Protein AF-B4VIJ7-F1 (afdb_monomer_lite)

Secondary structure (DSSP, 8-state):
---------HHHHHHHHHHHHHHHHHHHHHHHSTTS----------GGGS---TT-EEEES--SS--EEEE--SSS---EEE--SSTT-SS--EEE--

Structure (mmCIF, N/CA/C/O backbone):
data_AF-B4VIJ7-F1
#
_entry.id   AF-B4VIJ7-F1
#
loop_
_atom_site.group_PDB
_atom_site.id
_atom_site.type_symbol
_atom_site.label_atom_id
_atom_site.label_alt_id
_atom_site.label_comp_id
_atom_site.label_asym_id
_atom_site.label_entity_id
_atom_site.label_seq_id
_atom_site.pdbx_PDB_ins_code
_atom_site.Cartn_x
_atom_site.Cartn_y
_atom_site.Cartn_z
_atom_site.occupancy
_atom_site.B_iso_or_equiv
_atom_site.auth_seq_id
_atom_site.auth_comp_id
_atom_site.auth_asym_id
_atom_site.auth_atom_id
_atom_site.pdbx_PDB_model_num
ATOM 1 N N . MET A 1 1 ? 76.325 -59.236 25.252 1.00 44.38 1 MET A N 1
ATOM 2 C CA . MET A 1 1 ? 75.926 -57.856 24.894 1.00 44.38 1 MET A CA 1
ATOM 3 C C . MET A 1 1 ? 76.109 -57.642 23.395 1.00 44.38 1 MET A C 1
ATOM 5 O O . MET A 1 1 ? 77.240 -57.706 22.945 1.00 44.38 1 MET A O 1
ATOM 9 N N . ALA A 1 2 ? 75.029 -57.389 22.646 1.00 41.09 2 ALA A N 1
ATOM 10 C CA . ALA A 1 2 ? 75.052 -56.684 21.354 1.00 41.09 2 ALA A CA 1
ATOM 11 C C . ALA A 1 2 ? 73.614 -56.236 21.009 1.00 41.09 2 ALA A C 1
ATOM 13 O O . ALA A 1 2 ? 72.750 -57.061 20.724 1.00 41.09 2 ALA A O 1
ATOM 14 N N . ARG A 1 3 ? 73.333 -54.929 21.098 1.00 47.28 3 ARG A N 1
ATOM 15 C CA . ARG A 1 3 ? 72.019 -54.316 20.823 1.00 47.28 3 ARG A CA 1
ATOM 16 C C . ARG A 1 3 ? 71.914 -54.020 19.323 1.00 47.28 3 ARG A C 1
ATOM 18 O O . ARG A 1 3 ? 72.669 -53.200 18.810 1.00 47.28 3 ARG A O 1
ATOM 25 N N . LYS A 1 4 ? 70.990 -54.672 18.610 1.00 49.75 4 LYS A N 1
ATOM 26 C CA . LYS A 1 4 ? 70.761 -54.422 17.176 1.00 49.75 4 LYS A CA 1
ATOM 27 C C . LYS A 1 4 ? 69.909 -53.155 17.013 1.00 49.75 4 LYS A C 1
ATOM 29 O O . LYS A 1 4 ? 68.729 -53.141 17.345 1.00 49.75 4 LYS A O 1
ATOM 34 N N . ASN A 1 5 ? 70.542 -52.079 16.556 1.00 55.56 5 ASN A N 1
ATOM 35 C CA . ASN A 1 5 ? 69.954 -50.755 16.358 1.00 55.56 5 ASN A CA 1
ATOM 36 C C . ASN A 1 5 ? 68.988 -50.783 15.150 1.00 55.56 5 ASN A C 1
ATOM 38 O O . ASN A 1 5 ? 69.438 -50.929 14.014 1.00 55.56 5 ASN A O 1
ATOM 42 N N . GLN A 1 6 ? 67.669 -50.677 15.363 1.00 63.41 6 GLN A N 1
ATOM 43 C CA . GLN A 1 6 ? 66.707 -50.545 14.259 1.00 63.41 6 GLN A CA 1
ATOM 44 C C . GLN A 1 6 ? 66.749 -49.114 13.705 1.00 63.41 6 GLN A C 1
ATOM 46 O O . GLN A 1 6 ? 66.226 -48.177 14.300 1.00 63.41 6 GLN A O 1
ATOM 51 N N . LEU A 1 7 ? 67.414 -48.941 12.563 1.00 63.28 7 LEU A N 1
ATOM 52 C CA . LEU A 1 7 ? 67.535 -47.658 11.875 1.00 63.28 7 LEU A CA 1
ATOM 53 C C . LEU A 1 7 ? 66.219 -47.332 11.154 1.00 63.28 7 LEU A C 1
ATOM 55 O O . LEU A 1 7 ? 65.859 -47.979 10.169 1.00 63.28 7 LEU A O 1
ATOM 59 N N . ILE A 1 8 ? 65.500 -46.317 11.638 1.00 70.31 8 ILE A N 1
ATOM 60 C CA . ILE A 1 8 ? 64.307 -45.777 10.974 1.00 70.31 8 ILE A CA 1
ATOM 61 C C . ILE A 1 8 ? 64.692 -45.305 9.564 1.00 70.31 8 ILE A C 1
ATOM 63 O O . ILE A 1 8 ? 65.568 -44.456 9.380 1.00 70.31 8 ILE A O 1
ATOM 67 N N . ASN A 1 9 ? 64.037 -45.870 8.546 1.00 76.44 9 ASN A N 1
ATOM 68 C CA . ASN A 1 9 ? 64.325 -45.567 7.149 1.00 76.44 9 ASN A CA 1
ATOM 69 C C . ASN A 1 9 ? 63.735 -44.201 6.760 1.00 76.44 9 ASN A C 1
ATOM 71 O O . ASN A 1 9 ? 62.521 -44.049 6.610 1.00 76.44 9 ASN A O 1
ATOM 75 N N . ARG A 1 10 ? 64.621 -43.223 6.545 1.00 71.38 10 ARG A N 1
ATOM 76 C CA . ARG A 1 10 ? 64.302 -41.833 6.169 1.00 71.38 10 ARG A CA 1
ATOM 77 C C . ARG A 1 10 ? 63.371 -41.727 4.956 1.00 71.38 10 ARG A C 1
ATOM 79 O O . ARG A 1 10 ? 62.518 -40.850 4.926 1.00 71.38 10 ARG A O 1
ATOM 86 N N . ARG A 1 11 ? 63.477 -42.645 3.984 1.00 68.25 11 ARG A N 1
ATOM 87 C CA . ARG A 1 11 ? 62.614 -42.650 2.788 1.00 68.25 11 ARG A CA 1
ATOM 88 C C . ARG A 1 11 ? 61.168 -42.992 3.130 1.00 68.25 11 ARG A C 1
ATOM 90 O O . ARG A 1 11 ? 60.260 -42.360 2.611 1.00 68.25 11 ARG A O 1
ATOM 97 N N . ARG A 1 12 ? 60.949 -43.948 4.039 1.00 65.50 12 ARG A N 1
ATOM 98 C CA . ARG A 1 12 ? 59.597 -44.296 4.503 1.00 65.50 12 ARG A CA 1
ATOM 99 C C . ARG A 1 12 ? 58.988 -43.167 5.324 1.00 65.50 12 ARG A C 1
ATOM 101 O O . ARG A 1 12 ? 57.826 -42.855 5.131 1.00 65.50 12 ARG A O 1
ATOM 108 N N . PHE A 1 13 ? 59.782 -42.507 6.165 1.00 72.31 13 PHE A N 1
ATOM 109 C CA . PHE A 1 13 ? 59.309 -41.361 6.941 1.00 72.31 13 PHE A CA 1
ATOM 110 C C . PHE A 1 13 ? 58.850 -40.194 6.050 1.00 72.31 13 PHE A C 1
ATOM 112 O O . PHE A 1 13 ? 57.759 -39.666 6.260 1.00 72.31 13 PHE A O 1
ATOM 119 N N . LEU A 1 14 ? 59.633 -39.834 5.023 1.00 71.38 14 LEU A N 1
ATOM 120 C CA . LEU A 1 14 ? 59.283 -38.753 4.089 1.00 71.38 14 LEU A CA 1
ATOM 121 C C . LEU A 1 14 ? 58.069 -39.090 3.210 1.00 71.38 14 LEU A C 1
ATOM 123 O O . LEU A 1 14 ? 57.205 -38.244 3.007 1.00 71.38 14 LEU A O 1
ATOM 127 N N . VAL A 1 15 ? 57.956 -40.333 2.736 1.00 69.75 15 VAL A N 1
ATOM 128 C CA . VAL A 1 15 ? 56.786 -40.776 1.957 1.00 69.75 15 VAL A CA 1
ATOM 129 C C . VAL A 1 15 ? 55.512 -40.752 2.809 1.00 69.75 15 VAL A C 1
ATOM 131 O O . VAL A 1 15 ? 54.482 -40.250 2.362 1.00 69.75 15 VAL A O 1
ATOM 134 N N . THR A 1 16 ? 55.574 -41.220 4.059 1.00 63.53 16 THR A N 1
ATOM 135 C CA . THR A 1 16 ? 54.415 -41.212 4.966 1.00 63.53 16 THR A CA 1
ATOM 136 C C . THR A 1 16 ? 53.983 -39.793 5.355 1.00 63.53 16 THR A C 1
ATOM 138 O O . THR A 1 16 ? 52.785 -39.538 5.484 1.00 63.53 16 THR A O 1
ATOM 141 N N . SER A 1 17 ? 54.922 -38.850 5.494 1.00 60.69 17 SER A N 1
ATOM 142 C CA . SER A 1 17 ? 54.611 -37.442 5.802 1.00 60.69 17 SER A CA 1
ATOM 143 C C . SER A 1 17 ? 54.093 -36.649 4.589 1.00 60.69 17 SER A C 1
ATOM 145 O O . SER A 1 17 ? 53.260 -35.756 4.757 1.00 60.69 17 SER A O 1
ATOM 147 N N . ALA A 1 18 ? 54.477 -37.009 3.359 1.00 59.72 18 ALA A N 1
ATOM 148 C CA . ALA A 1 18 ? 53.908 -36.423 2.137 1.00 59.72 18 ALA A CA 1
ATOM 149 C C . ALA A 1 18 ? 52.422 -36.792 1.928 1.00 59.72 18 ALA A C 1
ATOM 151 O O . ALA A 1 18 ? 51.613 -35.960 1.512 1.00 59.72 18 ALA A O 1
ATOM 152 N N . LEU A 1 19 ? 52.028 -38.022 2.274 1.00 59.03 19 LEU A N 1
ATOM 153 C CA . LEU A 1 19 ? 50.639 -38.481 2.126 1.00 59.03 19 LEU A CA 1
ATOM 154 C C . LEU A 1 19 ? 49.685 -37.871 3.168 1.00 59.03 19 LEU A C 1
ATOM 156 O O . LEU A 1 19 ? 48.522 -37.623 2.864 1.00 59.03 19 LEU A O 1
ATOM 160 N N . THR A 1 20 ? 50.165 -37.576 4.377 1.00 58.22 20 THR A N 1
ATOM 161 C CA . THR A 1 20 ? 49.344 -36.989 5.456 1.00 58.22 20 THR A CA 1
ATOM 162 C C . THR A 1 20 ? 49.231 -35.462 5.383 1.00 58.22 20 THR A C 1
ATOM 164 O O . THR A 1 20 ? 48.247 -34.901 5.858 1.00 58.22 20 THR A O 1
ATOM 167 N N . SER A 1 21 ? 50.173 -34.776 4.731 1.00 52.84 21 SER A N 1
ATOM 168 C CA . SER A 1 21 ? 50.145 -33.312 4.546 1.00 52.84 21 SER A CA 1
ATOM 169 C C . SER A 1 21 ? 49.262 -32.843 3.377 1.00 52.84 21 SER A C 1
ATOM 171 O O . SER A 1 21 ? 48.834 -31.690 3.349 1.00 52.84 21 SER A O 1
ATOM 173 N N . SER A 1 22 ? 48.920 -33.737 2.446 1.00 50.97 22 SER A N 1
ATOM 174 C CA . SER A 1 22 ? 48.154 -33.404 1.232 1.00 50.97 22 SER A CA 1
ATOM 175 C C . SER A 1 22 ? 46.633 -33.276 1.454 1.00 50.97 22 SER A C 1
ATOM 177 O O . SER A 1 22 ? 45.950 -32.598 0.685 1.00 50.97 22 SER A O 1
ATOM 179 N N . GLY A 1 23 ? 46.082 -33.892 2.510 1.00 54.94 23 GLY A N 1
ATOM 180 C CA . GLY A 1 23 ? 44.638 -33.872 2.805 1.00 54.94 23 GLY A CA 1
ATOM 181 C C . GLY A 1 23 ? 44.142 -32.589 3.485 1.00 54.94 23 GLY A C 1
ATOM 182 O O . GLY A 1 23 ? 43.004 -32.173 3.287 1.00 54.94 23 GLY A O 1
ATOM 183 N N . LEU A 1 24 ? 45.002 -31.915 4.253 1.00 54.59 24 LEU A N 1
ATOM 184 C CA . LEU A 1 24 ? 44.620 -30.693 4.974 1.00 54.59 24 LEU A CA 1
ATOM 185 C C . LEU A 1 24 ? 44.713 -29.437 4.093 1.00 54.59 24 LEU A C 1
ATOM 187 O O . LEU A 1 24 ? 43.948 -28.492 4.277 1.00 54.59 24 LEU A O 1
ATOM 191 N N . ILE A 1 25 ? 45.607 -29.435 3.100 1.00 53.94 25 ILE A N 1
ATOM 192 C CA . ILE A 1 25 ? 45.758 -28.310 2.164 1.00 53.94 25 ILE A CA 1
ATOM 193 C C . ILE A 1 25 ? 44.642 -28.324 1.106 1.00 53.94 25 ILE A C 1
ATOM 195 O O . ILE A 1 25 ? 44.108 -27.269 0.764 1.00 53.94 25 ILE A O 1
ATOM 199 N N . THR A 1 26 ? 44.214 -29.504 0.645 1.00 52.28 26 THR A N 1
ATOM 200 C CA . THR A 1 26 ? 43.085 -29.637 -0.295 1.00 52.28 26 THR A CA 1
ATOM 201 C C . THR A 1 26 ? 41.742 -29.285 0.345 1.00 52.28 26 THR A C 1
ATOM 203 O O . THR A 1 26 ? 40.944 -28.602 -0.291 1.00 52.28 26 THR A O 1
ATOM 206 N N . ALA A 1 27 ? 41.510 -29.636 1.616 1.00 56.44 27 ALA A N 1
ATOM 207 C CA . ALA A 1 27 ? 40.304 -29.219 2.337 1.00 56.44 27 ALA A CA 1
ATOM 208 C C . ALA A 1 27 ? 40.196 -27.687 2.448 1.00 56.44 27 ALA A C 1
ATOM 210 O O . ALA A 1 27 ? 39.127 -27.123 2.226 1.00 56.44 27 ALA A O 1
ATOM 211 N N . ASN A 1 28 ? 41.305 -26.994 2.725 1.00 53.62 28 ASN A N 1
ATOM 212 C CA . ASN A 1 28 ? 41.312 -25.538 2.882 1.00 53.62 28 ASN A CA 1
ATOM 213 C C . ASN A 1 28 ? 41.239 -24.783 1.537 1.00 53.62 28 ASN A C 1
ATOM 215 O O . ASN A 1 28 ? 40.660 -23.702 1.473 1.00 53.62 28 ASN A O 1
ATOM 219 N N . LEU A 1 29 ? 41.779 -25.351 0.451 1.00 57.62 29 LEU A N 1
ATOM 220 C CA . LEU A 1 29 ? 41.643 -24.796 -0.904 1.00 57.62 29 LEU A CA 1
ATOM 221 C C . LEU A 1 29 ? 40.242 -25.010 -1.491 1.00 57.62 29 LEU A C 1
ATOM 223 O O . LEU A 1 29 ? 39.706 -24.094 -2.108 1.00 57.62 29 LEU A O 1
ATOM 227 N N . LEU A 1 30 ? 39.616 -26.167 -1.259 1.00 57.09 30 LEU A N 1
ATOM 228 C CA . LEU A 1 30 ? 38.227 -26.409 -1.667 1.00 57.09 30 LEU A CA 1
ATOM 229 C C . LEU A 1 30 ? 37.247 -25.549 -0.855 1.00 57.09 30 LEU A C 1
ATOM 231 O O . LEU A 1 30 ? 36.327 -24.974 -1.433 1.00 57.09 30 LEU A O 1
ATOM 235 N N . SER A 1 31 ? 37.504 -25.368 0.447 1.00 56.12 31 SER A N 1
ATOM 236 C CA . SER A 1 31 ? 36.694 -24.509 1.331 1.00 56.12 31 SER A CA 1
ATOM 237 C C . SER A 1 31 ? 36.836 -23.011 1.031 1.00 56.12 31 SER A C 1
ATOM 239 O O . SER A 1 31 ? 35.946 -22.235 1.367 1.00 56.12 31 SER A O 1
ATOM 241 N N . LYS A 1 32 ? 37.943 -22.590 0.400 1.00 53.34 32 LYS A N 1
ATOM 242 C CA . LYS A 1 32 ? 38.181 -21.207 -0.055 1.00 53.34 32 LYS A CA 1
ATOM 243 C C . LYS A 1 32 ? 37.912 -20.987 -1.541 1.00 53.34 32 LYS A C 1
ATOM 245 O O . LYS A 1 32 ? 38.013 -19.849 -1.998 1.00 53.34 32 LYS A O 1
ATOM 250 N N . SER A 1 33 ? 37.579 -22.030 -2.304 1.00 54.91 33 SER A N 1
ATOM 251 C CA . SER A 1 33 ? 37.088 -21.830 -3.663 1.00 54.91 33 SER A CA 1
ATOM 252 C C . SER A 1 33 ? 35.748 -21.106 -3.537 1.00 54.91 33 SER A C 1
ATOM 254 O O . SER A 1 33 ? 34.787 -21.638 -2.984 1.00 54.91 33 SER A O 1
ATOM 256 N N . GLY A 1 34 ? 35.719 -19.838 -3.946 1.00 55.16 34 GLY A N 1
ATOM 257 C CA . GLY A 1 34 ? 34.601 -18.901 -3.803 1.00 55.16 34 GLY A CA 1
ATOM 258 C C . GLY A 1 34 ? 33.341 -19.276 -4.591 1.00 55.16 34 GLY A C 1
ATOM 259 O O . GLY A 1 34 ? 32.624 -18.397 -5.046 1.00 55.16 34 GLY A O 1
ATOM 260 N N . LEU A 1 35 ? 33.063 -20.568 -4.760 1.00 54.69 35 LEU A N 1
ATOM 261 C CA . LEU A 1 35 ? 31.853 -21.120 -5.359 1.00 54.69 35 LEU A CA 1
ATOM 262 C C . LEU A 1 35 ? 30.655 -21.060 -4.395 1.00 54.69 35 LEU A C 1
ATOM 264 O O . LEU A 1 35 ? 29.513 -21.065 -4.844 1.00 54.69 35 LEU A O 1
ATOM 268 N N . ALA A 1 36 ? 30.893 -20.958 -3.081 1.00 52.16 36 ALA A N 1
ATOM 269 C CA . ALA A 1 36 ? 29.826 -20.827 -2.082 1.00 52.16 36 ALA A CA 1
ATOM 270 C C . ALA A 1 36 ? 29.385 -19.374 -1.834 1.00 52.16 36 ALA A C 1
ATOM 272 O O . ALA A 1 36 ? 28.325 -19.148 -1.258 1.00 52.16 36 ALA A O 1
ATOM 273 N N . GLN A 1 37 ? 30.142 -18.380 -2.308 1.00 56.03 37 GLN A N 1
ATOM 274 C CA . GLN A 1 37 ? 29.730 -16.979 -2.246 1.00 56.03 37 GLN A CA 1
ATOM 275 C C . GLN A 1 37 ? 29.011 -16.595 -3.541 1.00 56.03 37 GLN A C 1
ATOM 277 O O . GLN A 1 37 ? 29.316 -15.597 -4.186 1.00 56.03 37 GLN A O 1
ATOM 282 N N . SER A 1 38 ? 28.009 -17.399 -3.909 1.00 57.56 38 SER A N 1
ATOM 283 C CA . SER A 1 38 ? 26.914 -16.922 -4.749 1.00 57.56 38 SER A CA 1
ATOM 284 C C . SER A 1 38 ? 26.105 -15.924 -3.922 1.00 57.56 38 SER A C 1
ATOM 286 O O . SER A 1 38 ? 24.998 -16.205 -3.471 1.00 57.56 38 SER A O 1
ATOM 288 N N . THR A 1 39 ? 26.667 -14.737 -3.690 1.00 61.66 39 THR A N 1
ATOM 289 C CA . THR A 1 39 ? 25.856 -13.538 -3.510 1.00 61.66 39 THR A CA 1
ATOM 290 C C . THR A 1 39 ? 25.068 -13.404 -4.798 1.00 61.66 39 THR A C 1
ATOM 292 O O . THR A 1 39 ? 25.575 -12.869 -5.784 1.00 61.66 39 THR A O 1
ATOM 295 N N . ALA A 1 40 ? 23.867 -13.988 -4.820 1.00 65.25 40 ALA A N 1
ATOM 296 C CA . ALA A 1 40 ? 22.907 -13.735 -5.875 1.00 65.25 40 ALA A CA 1
ATOM 297 C C . ALA A 1 40 ? 22.872 -12.211 -6.053 1.00 65.25 40 ALA A C 1
ATOM 299 O O . ALA A 1 40 ? 22.695 -11.506 -5.051 1.00 65.25 40 ALA A O 1
ATOM 300 N N . PRO A 1 41 ? 23.130 -11.686 -7.264 1.00 68.31 41 PRO A N 1
ATOM 301 C CA . PRO A 1 41 ? 23.045 -10.259 -7.498 1.00 68.31 41 PRO A CA 1
ATOM 302 C C . PRO A 1 41 ? 21.703 -9.783 -6.956 1.00 68.31 41 PRO A C 1
ATOM 304 O O . PRO A 1 41 ? 20.660 -10.324 -7.329 1.00 68.31 41 PRO A O 1
ATOM 307 N N . GLY A 1 42 ? 21.726 -8.823 -6.031 1.00 69.12 42 GLY A N 1
ATOM 308 C CA . GLY A 1 42 ? 20.502 -8.197 -5.562 1.00 69.12 42 GLY A CA 1
ATOM 309 C C . GLY A 1 42 ? 19.852 -7.524 -6.762 1.00 69.12 42 GLY A C 1
ATOM 310 O O . GLY A 1 42 ? 20.270 -6.437 -7.154 1.00 69.12 42 GLY A O 1
ATOM 311 N N . MET A 1 43 ? 18.877 -8.183 -7.389 1.00 72.06 43 MET A N 1
ATOM 312 C CA . MET A 1 43 ? 18.083 -7.593 -8.460 1.00 72.06 43 MET A CA 1
ATOM 313 C C . MET A 1 43 ? 17.171 -6.542 -7.834 1.00 72.06 43 MET A C 1
ATOM 315 O O . MET A 1 43 ? 16.021 -6.798 -7.483 1.00 72.06 43 MET A O 1
ATOM 319 N N . ILE A 1 44 ? 17.719 -5.344 -7.650 1.00 79.12 44 ILE A N 1
ATOM 320 C CA . ILE A 1 44 ? 16.958 -4.181 -7.224 1.00 79.12 44 ILE A CA 1
ATOM 321 C C . ILE A 1 44 ? 16.215 -3.681 -8.456 1.00 79.12 44 ILE A C 1
ATOM 323 O O . ILE A 1 44 ? 16.814 -3.238 -9.435 1.00 79.12 44 ILE A O 1
ATOM 327 N N . THR A 1 45 ? 14.888 -3.772 -8.413 1.00 82.38 45 THR A N 1
ATOM 328 C CA . THR A 1 45 ? 14.042 -3.160 -9.438 1.00 82.38 45 THR A CA 1
ATOM 329 C C . THR A 1 45 ? 14.324 -1.661 -9.458 1.00 82.38 45 THR A C 1
ATOM 331 O O . THR A 1 45 ? 14.259 -1.013 -8.412 1.00 82.38 45 THR A O 1
ATOM 334 N N . SER A 1 46 ? 14.654 -1.123 -10.636 1.00 88.12 46 SER A N 1
ATOM 335 C CA . SER A 1 46 ? 14.888 0.313 -10.813 1.00 88.12 46 SER A CA 1
ATOM 336 C C . SER A 1 46 ? 13.726 1.125 -10.241 1.00 88.12 46 SER A C 1
ATOM 338 O O . SER A 1 46 ? 12.566 0.764 -10.435 1.00 88.12 46 SER A O 1
ATOM 340 N N . ASP A 1 47 ? 14.019 2.258 -9.607 1.00 87.06 47 ASP A N 1
ATOM 341 C CA . ASP A 1 47 ? 13.001 3.175 -9.084 1.00 87.06 47 ASP A CA 1
ATOM 34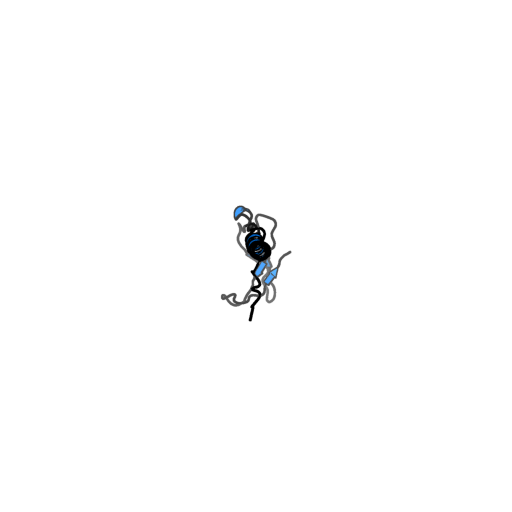2 C C . ASP A 1 47 ? 11.979 3.577 -10.158 1.00 87.06 47 ASP A C 1
ATOM 344 O O . ASP A 1 47 ? 10.784 3.621 -9.885 1.00 87.06 47 ASP A O 1
ATOM 348 N N . LYS A 1 48 ? 12.429 3.744 -11.411 1.00 88.19 48 LYS A N 1
ATOM 349 C CA . LYS A 1 48 ? 11.573 4.046 -12.576 1.00 88.19 48 LYS A CA 1
ATOM 350 C C . LYS A 1 48 ? 10.566 2.938 -12.909 1.00 88.19 48 LYS A C 1
ATOM 352 O O . LYS A 1 48 ? 9.590 3.177 -13.621 1.00 88.19 48 LYS A O 1
ATOM 357 N N . MET A 1 49 ? 10.836 1.718 -12.451 1.00 90.19 49 MET A N 1
ATOM 358 C CA . MET A 1 49 ? 9.980 0.551 -12.646 1.00 90.19 49 MET A CA 1
ATOM 359 C C . MET A 1 49 ? 8.980 0.358 -11.502 1.00 90.19 49 MET A C 1
ATOM 361 O O . MET A 1 49 ? 8.038 -0.417 -11.669 1.00 90.19 49 MET A O 1
ATOM 365 N N . ARG A 1 50 ? 9.141 1.058 -10.367 1.00 91.25 50 ARG A N 1
ATOM 366 C CA . ARG A 1 50 ? 8.172 0.994 -9.267 1.00 91.25 50 ARG A CA 1
ATOM 367 C C . ARG A 1 50 ? 6.868 1.704 -9.654 1.00 91.25 50 ARG A C 1
ATOM 369 O O . ARG A 1 50 ? 6.943 2.797 -10.219 1.00 91.25 50 ARG A O 1
ATOM 376 N N . PRO A 1 51 ? 5.696 1.131 -9.321 1.00 94.00 51 PRO A N 1
ATOM 377 C CA . PRO A 1 51 ? 4.414 1.798 -9.520 1.00 94.00 51 PRO A CA 1
ATOM 378 C C . PRO A 1 51 ? 4.392 3.175 -8.859 1.00 94.00 51 PRO A C 1
ATOM 380 O O . PRO A 1 51 ? 4.827 3.324 -7.718 1.00 94.00 51 PRO A O 1
ATOM 383 N N . GLN A 1 52 ? 3.888 4.168 -9.580 1.00 94.94 52 GLN A N 1
ATOM 384 C CA . GLN A 1 52 ? 3.698 5.527 -9.083 1.00 94.94 52 GLN A CA 1
ATOM 385 C C . GLN A 1 52 ? 2.208 5.803 -8.879 1.00 94.94 52 GLN A C 1
ATOM 387 O O . GLN A 1 52 ? 1.364 5.206 -9.549 1.00 94.94 52 GLN A O 1
ATOM 392 N N . THR A 1 53 ? 1.883 6.740 -7.987 1.00 94.81 53 THR A N 1
ATOM 393 C CA . THR A 1 53 ? 0.511 7.210 -7.722 1.00 94.81 53 THR A CA 1
ATOM 394 C C . THR A 1 53 ? 0.382 8.697 -8.079 1.00 94.81 53 THR A C 1
ATOM 396 O O . THR A 1 53 ? 0.297 9.537 -7.180 1.00 94.81 53 THR A O 1
ATOM 399 N N . PRO A 1 54 ? 0.390 9.064 -9.378 1.00 95.25 54 PRO A N 1
ATOM 400 C CA . PRO A 1 54 ? 0.460 10.463 -9.822 1.00 95.25 54 PRO A CA 1
ATOM 401 C C . PRO A 1 54 ? -0.705 11.347 -9.355 1.00 95.25 54 PRO A C 1
ATOM 403 O O . PRO A 1 54 ? -0.586 12.567 -9.371 1.00 95.25 54 PRO A O 1
ATOM 406 N N . TYR A 1 55 ? -1.819 10.746 -8.931 1.00 95.62 55 TYR A N 1
ATOM 407 C CA . TYR A 1 55 ? -3.020 11.452 -8.472 1.00 95.62 55 TYR A CA 1
ATOM 408 C C . TYR A 1 55 ? -3.307 11.243 -6.978 1.00 95.62 55 TYR A C 1
ATOM 410 O O . TYR A 1 55 ? -4.407 11.533 -6.517 1.00 95.62 55 TYR A O 1
ATOM 418 N N . GLY A 1 56 ? -2.337 10.719 -6.221 1.00 95.62 56 GLY A N 1
ATOM 419 C CA . GLY A 1 56 ? -2.494 10.445 -4.794 1.00 95.62 56 GLY A CA 1
ATOM 420 C C . GLY A 1 56 ? -3.501 9.332 -4.490 1.00 95.62 56 GLY A C 1
ATOM 421 O O . GLY A 1 56 ? -3.708 8.418 -5.293 1.00 95.62 56 GLY A O 1
ATOM 422 N N . VAL A 1 57 ? -4.101 9.401 -3.303 1.00 95.62 57 VAL A N 1
ATOM 423 C CA . VAL A 1 57 ? -5.094 8.449 -2.784 1.00 95.62 57 VAL A CA 1
ATOM 424 C C . VAL A 1 57 ? -6.385 9.187 -2.437 1.00 95.62 57 VAL A C 1
ATOM 426 O O . VAL A 1 57 ? -6.356 10.363 -2.078 1.00 95.62 57 VAL A O 1
ATOM 429 N N . ALA A 1 58 ? -7.519 8.502 -2.530 1.00 96.44 58 ALA A N 1
ATOM 430 C CA . ALA A 1 58 ? -8.825 9.035 -2.173 1.00 96.44 58 ALA A CA 1
ATOM 431 C C . ALA A 1 58 ? -9.644 8.005 -1.391 1.00 96.44 58 ALA A C 1
ATOM 433 O O . ALA A 1 58 ? -9.500 6.798 -1.589 1.00 96.44 58 ALA A O 1
ATOM 434 N N . SER A 1 59 ? -10.537 8.513 -0.545 1.00 96.19 59 SER A N 1
ATOM 435 C CA . SER A 1 59 ? -11.571 7.739 0.140 1.00 96.19 59 SER A CA 1
ATOM 436 C C . SER A 1 59 ? -12.949 8.162 -0.372 1.00 96.19 59 SER A C 1
ATOM 438 O O . SER A 1 59 ? -13.179 9.348 -0.627 1.00 96.19 59 SER A O 1
ATOM 440 N N . ARG A 1 60 ? -13.855 7.203 -0.559 1.00 96.31 60 ARG A N 1
ATOM 441 C CA . ARG A 1 60 ? -15.254 7.408 -0.960 1.00 96.31 60 ARG A CA 1
ATOM 442 C C . ARG A 1 60 ? -16.169 6.399 -0.271 1.00 96.31 60 ARG A C 1
ATOM 444 O O . ARG A 1 60 ? -15.698 5.430 0.315 1.00 96.31 60 ARG A O 1
ATOM 451 N N . ASP A 1 61 ? -17.473 6.659 -0.346 1.00 96.00 61 ASP A N 1
ATOM 452 C CA . ASP A 1 61 ? -18.544 5.775 0.133 1.00 96.00 61 ASP A CA 1
ATOM 453 C C . ASP A 1 61 ? -18.319 5.275 1.569 1.00 96.00 61 ASP A C 1
ATOM 455 O O . ASP A 1 61 ? -18.471 4.095 1.886 1.00 96.00 61 ASP A O 1
ATOM 459 N N . VAL A 1 62 ? -17.908 6.203 2.440 1.00 95.94 62 VAL A N 1
ATOM 460 C CA . VAL A 1 62 ? -17.628 5.930 3.850 1.00 95.94 62 VAL A CA 1
ATOM 461 C C . VAL A 1 62 ? -18.942 5.735 4.599 1.00 95.94 62 VAL A C 1
ATOM 463 O O . VAL A 1 62 ? -19.831 6.584 4.566 1.00 95.94 62 VAL A O 1
ATOM 466 N N . SER A 1 63 ? -19.037 4.624 5.314 1.00 96.06 63 SER A N 1
ATOM 467 C CA . SER A 1 63 ? -20.124 4.310 6.238 1.00 96.06 63 SER A CA 1
ATOM 468 C C . SER A 1 63 ? -19.546 3.851 7.581 1.00 96.06 63 SER A C 1
ATOM 470 O O . SER A 1 63 ? -18.352 4.005 7.830 1.00 96.06 63 SER A O 1
ATOM 472 N N . ARG A 1 64 ? -20.387 3.289 8.458 1.00 95.00 64 ARG A N 1
ATOM 473 C CA . ARG A 1 64 ? -19.950 2.789 9.768 1.00 95.00 64 ARG A CA 1
ATOM 474 C C . ARG A 1 64 ? -18.886 1.688 9.657 1.00 95.00 64 ARG A C 1
ATOM 476 O O . ARG A 1 64 ? -17.936 1.718 10.428 1.00 95.00 64 ARG A O 1
ATOM 483 N N . ASP A 1 65 ? -19.043 0.766 8.705 1.00 94.06 65 ASP A N 1
ATOM 484 C CA . ASP A 1 65 ? -18.264 -0.485 8.668 1.00 94.06 65 ASP A CA 1
ATOM 485 C C . ASP A 1 65 ? -17.442 -0.668 7.381 1.00 94.06 65 ASP A C 1
ATOM 487 O O . ASP A 1 65 ? -16.678 -1.622 7.253 1.00 94.06 65 ASP A O 1
ATOM 491 N N . GLN A 1 66 ? -17.585 0.236 6.409 1.00 94.50 66 GLN A N 1
ATOM 492 C CA . GLN A 1 66 ? -16.923 0.131 5.108 1.00 94.50 66 GLN A CA 1
ATOM 493 C C . GLN A 1 66 ? -16.564 1.503 4.544 1.00 94.50 66 GLN A C 1
ATOM 495 O O . GLN A 1 66 ? -17.258 2.493 4.778 1.00 94.50 66 GLN A O 1
ATOM 500 N N . ALA A 1 67 ? -15.499 1.522 3.750 1.00 95.12 67 ALA A N 1
ATOM 501 C CA . ALA A 1 67 ? -15.085 2.643 2.924 1.00 95.12 67 ALA A CA 1
ATOM 502 C C . ALA A 1 67 ? -14.423 2.103 1.653 1.00 95.12 67 ALA A C 1
ATOM 504 O O . ALA A 1 67 ? -13.835 1.019 1.657 1.00 95.12 67 ALA A O 1
ATOM 505 N N . ILE A 1 68 ? -14.488 2.874 0.574 1.00 95.44 68 ILE A N 1
ATOM 506 C CA . ILE A 1 68 ? -13.768 2.588 -0.664 1.00 95.44 68 ILE A CA 1
ATOM 507 C C . ILE A 1 68 ? -12.503 3.436 -0.688 1.00 95.44 68 ILE A C 1
ATOM 509 O O . ILE A 1 68 ? -12.569 4.664 -0.697 1.00 95.44 68 ILE A 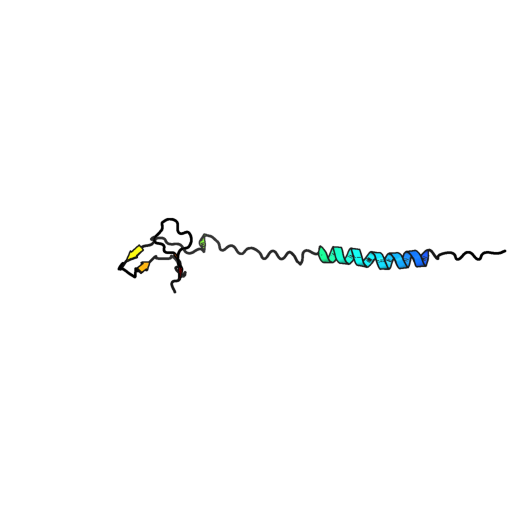O 1
ATOM 513 N N . ILE A 1 69 ? -11.348 2.775 -0.741 1.00 95.62 69 ILE A N 1
ATOM 514 C CA . IL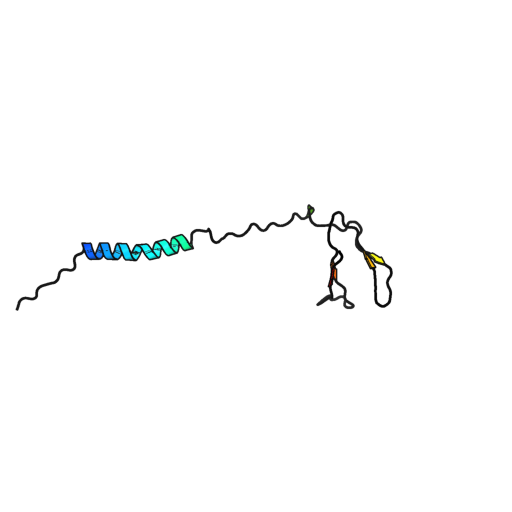E A 1 69 ? -10.047 3.417 -0.936 1.00 95.62 69 ILE A CA 1
ATOM 515 C C . ILE A 1 69 ? -9.630 3.232 -2.389 1.00 95.62 69 ILE A C 1
ATOM 517 O O . ILE A 1 69 ? -9.713 2.128 -2.923 1.00 95.62 69 ILE A O 1
ATOM 521 N N . GLY A 1 70 ? -9.192 4.309 -3.035 1.00 94.12 70 GLY A N 1
ATOM 522 C CA . GLY A 1 70 ? -8.792 4.287 -4.435 1.00 94.12 70 GLY A CA 1
ATOM 523 C C . GLY A 1 70 ? -7.550 5.120 -4.709 1.00 94.12 70 GLY A C 1
ATOM 524 O O . GLY A 1 70 ? -7.319 6.163 -4.102 1.00 94.12 70 GLY A O 1
ATOM 525 N N . SER A 1 71 ? -6.764 4.669 -5.679 1.00 94.88 71 SER A N 1
ATOM 526 C CA . SER A 1 71 ? -5.667 5.421 -6.278 1.00 94.88 71 SER A CA 1
ATOM 527 C C . SER A 1 71 ? -5.558 5.048 -7.751 1.00 94.88 71 SER A C 1
ATOM 529 O O . SER A 1 71 ? -5.940 3.950 -8.157 1.00 94.88 71 SER A O 1
ATOM 531 N N . LYS A 1 72 ? -5.027 5.960 -8.563 1.00 94.50 72 LYS A N 1
ATOM 532 C CA . LYS A 1 72 ? -4.655 5.661 -9.944 1.00 94.50 72 LYS A CA 1
ATOM 533 C C . LYS A 1 72 ? -3.157 5.399 -9.994 1.00 94.50 72 LYS A C 1
ATOM 535 O O . LYS A 1 72 ? -2.374 6.325 -9.783 1.00 94.50 72 LYS A O 1
ATOM 540 N N . SER A 1 73 ? -2.783 4.164 -10.326 1.00 94.88 73 SER A N 1
ATOM 541 C CA . SER A 1 73 ? -1.399 3.828 -10.652 1.00 94.88 73 SER A CA 1
ATOM 542 C C . SER A 1 73 ? -1.085 4.093 -12.128 1.00 94.88 73 SER A C 1
ATOM 544 O O . SER A 1 73 ? -1.978 4.103 -12.982 1.00 94.88 73 SER A O 1
ATOM 546 N N . ASP A 1 74 ? 0.186 4.344 -12.426 1.00 95.31 74 ASP A N 1
ATOM 547 C CA . ASP A 1 74 ? 0.707 4.539 -13.781 1.00 95.31 74 ASP A CA 1
ATOM 548 C C . ASP A 1 74 ? 0.916 3.221 -14.551 1.00 95.31 74 ASP A C 1
ATOM 550 O O . ASP A 1 74 ? 1.114 3.241 -15.765 1.00 95.31 74 ASP A O 1
ATOM 554 N N . ARG A 1 75 ? 0.857 2.075 -13.864 1.00 93.38 75 ARG A N 1
ATOM 555 C CA . ARG A 1 75 ? 1.051 0.732 -14.428 1.00 93.38 75 ARG A CA 1
ATOM 556 C C . ARG A 1 75 ? 0.283 -0.322 -13.633 1.00 93.38 75 ARG A C 1
ATOM 558 O O . ARG A 1 75 ? -0.284 -0.033 -12.585 1.00 93.38 75 ARG A O 1
ATOM 565 N N . VAL A 1 76 ? 0.270 -1.558 -14.132 1.00 93.38 76 VAL A N 1
ATOM 566 C CA . VAL A 1 76 ? -0.353 -2.687 -13.425 1.00 93.38 76 VAL A CA 1
ATOM 567 C C . VAL A 1 76 ? 0.372 -2.921 -12.100 1.00 93.38 76 VAL A C 1
ATOM 569 O O . VAL A 1 76 ? 1.583 -3.142 -12.065 1.00 93.38 76 VAL A O 1
ATOM 572 N N . SER A 1 77 ? -0.382 -2.868 -11.010 1.00 92.94 77 SER A N 1
ATOM 573 C CA . SER A 1 77 ? 0.108 -3.024 -9.644 1.00 92.94 77 SER A CA 1
ATOM 574 C C . SER A 1 77 ? -1.013 -3.527 -8.743 1.00 92.94 77 SER A C 1
ATOM 576 O O . SER A 1 77 ? -2.181 -3.371 -9.086 1.00 92.94 77 SER A O 1
ATOM 578 N N . ARG A 1 78 ? -0.666 -4.048 -7.565 1.00 93.31 78 ARG A N 1
ATOM 579 C CA . ARG A 1 78 ? -1.641 -4.370 -6.516 1.00 93.31 78 ARG A CA 1
ATOM 580 C C . ARG A 1 78 ? -1.692 -3.259 -5.480 1.00 93.31 78 ARG A C 1
ATOM 582 O O . ARG A 1 78 ? -0.648 -2.747 -5.080 1.00 93.31 78 ARG A O 1
ATOM 589 N N . MET A 1 79 ? -2.895 -2.925 -5.027 1.00 94.31 79 MET A N 1
ATO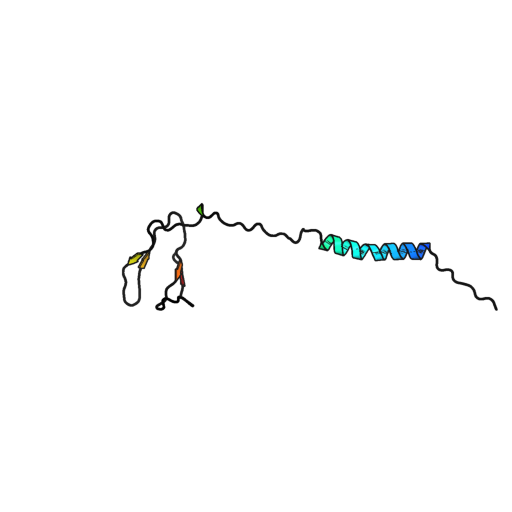M 590 C CA . MET A 1 79 ? -3.094 -1.976 -3.936 1.00 94.31 79 MET A CA 1
ATOM 591 C C . MET A 1 79 ? -3.044 -2.712 -2.598 1.00 94.31 79 MET A C 1
ATOM 593 O O . MET A 1 79 ? -3.706 -3.731 -2.422 1.00 94.31 79 MET A O 1
ATOM 597 N N . ILE A 1 80 ? -2.264 -2.196 -1.655 1.00 96.44 80 ILE A N 1
ATOM 598 C CA . ILE A 1 80 ? -2.189 -2.701 -0.283 1.00 96.44 80 ILE A CA 1
ATOM 599 C C . ILE A 1 80 ? -2.654 -1.566 0.621 1.00 96.44 80 ILE A C 1
ATOM 601 O O . ILE A 1 80 ? -2.144 -0.453 0.505 1.00 96.44 80 ILE A O 1
ATOM 605 N N . VAL A 1 81 ? -3.637 -1.835 1.475 1.00 95.75 81 VAL A N 1
ATOM 606 C CA . VAL A 1 81 ? -4.254 -0.836 2.349 1.00 95.75 81 VAL A CA 1
ATOM 607 C C . VAL A 1 81 ? -4.040 -1.257 3.792 1.00 95.75 81 VAL A C 1
ATOM 609 O O . VAL A 1 81 ? -4.587 -2.268 4.227 1.00 95.75 81 VAL A O 1
ATOM 612 N N . ASP A 1 82 ? -3.269 -0.458 4.519 1.00 97.06 82 ASP A N 1
ATOM 613 C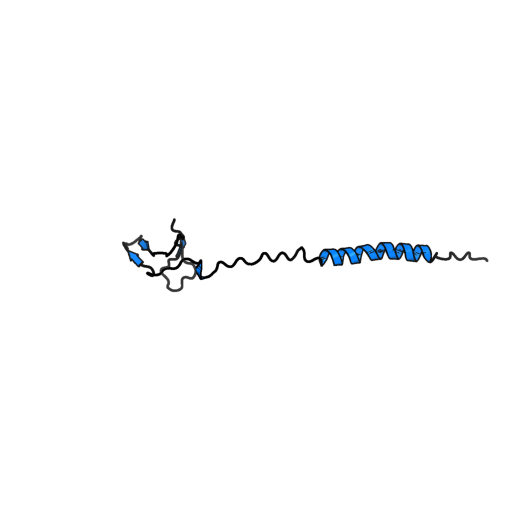 CA . ASP A 1 82 ? -3.154 -0.549 5.971 1.00 97.06 82 ASP A CA 1
ATOM 614 C C . ASP A 1 82 ? -4.100 0.480 6.589 1.00 97.06 82 ASP A C 1
ATOM 616 O O . ASP A 1 82 ? -4.140 1.633 6.149 1.00 97.06 82 ASP A O 1
ATOM 620 N N . TYR A 1 83 ? -4.880 0.071 7.583 1.00 95.06 83 TYR A N 1
ATOM 621 C CA . TYR A 1 83 ? -5.839 0.949 8.248 1.00 95.06 83 TYR A CA 1
ATOM 622 C C . TYR A 1 83 ? -5.786 0.759 9.759 1.00 95.06 83 TYR A C 1
ATOM 624 O O . TYR A 1 83 ? -5.626 -0.352 10.252 1.00 95.06 83 TYR A O 1
ATOM 632 N N . ASP A 1 84 ? -5.915 1.856 10.498 1.00 95.81 84 ASP A N 1
ATOM 633 C CA . ASP A 1 84 ? -5.934 1.874 11.957 1.00 95.81 84 ASP A CA 1
ATOM 634 C C . ASP A 1 84 ? -6.747 3.092 12.422 1.00 95.81 84 ASP A C 1
ATOM 636 O O . ASP A 1 84 ? -6.833 4.109 11.732 1.00 95.81 84 ASP A O 1
ATOM 640 N N . THR A 1 85 ? -7.351 2.988 13.599 1.00 93.50 85 THR A N 1
ATOM 641 C CA . THR A 1 85 ? -7.962 4.122 14.306 1.00 93.50 85 THR A CA 1
ATOM 642 C C . THR A 1 85 ? -6.933 4.957 15.074 1.00 93.50 85 THR A C 1
ATOM 644 O O . THR A 1 85 ? -7.247 6.054 15.529 1.00 93.50 85 THR A O 1
ATOM 647 N N . SER A 1 86 ? -5.707 4.447 15.234 1.00 96.12 86 SER A N 1
ATOM 648 C CA . SER A 1 86 ? -4.574 5.158 15.821 1.00 96.12 86 SER A CA 1
ATOM 649 C C . SER A 1 86 ? -3.644 5.709 14.744 1.00 96.12 86 SER A C 1
ATOM 651 O O . SER A 1 86 ? -3.180 4.980 13.873 1.00 96.12 86 SER A O 1
ATOM 653 N N . GLU A 1 87 ? -3.241 6.970 14.892 1.00 95.25 87 GLU A N 1
ATOM 654 C CA . GLU A 1 87 ? -2.200 7.604 14.069 1.00 95.25 87 GLU A CA 1
ATOM 655 C C . GLU A 1 87 ? -0.824 6.920 14.158 1.00 95.25 87 GLU A C 1
ATOM 657 O O . GLU A 1 87 ? 0.048 7.170 13.330 1.00 95.25 87 GLU A O 1
ATOM 662 N N . SER A 1 88 ? -0.612 6.051 15.153 1.00 96.56 88 SER A N 1
ATOM 663 C CA . SER A 1 88 ? 0.671 5.375 15.354 1.00 96.56 88 SER A CA 1
ATOM 664 C C . SER A 1 88 ? 0.914 4.198 14.408 1.00 96.56 88 SER A C 1
ATOM 666 O O . SER A 1 88 ? 2.073 3.814 14.257 1.00 96.56 88 SER A O 1
ATOM 668 N N . PHE A 1 89 ? -0.140 3.612 13.814 1.00 97.12 89 PHE A N 1
ATOM 669 C CA . PHE A 1 89 ? -0.060 2.460 12.898 1.00 97.12 89 PHE A CA 1
ATOM 670 C C . PHE A 1 89 ? 0.914 1.366 13.385 1.00 97.12 89 PHE A C 1
ATOM 672 O O . PHE A 1 89 ? 1.704 0.819 12.616 1.00 97.12 89 PHE A O 1
ATOM 679 N N . ARG A 1 90 ? 0.910 1.050 14.690 1.00 96.00 90 ARG 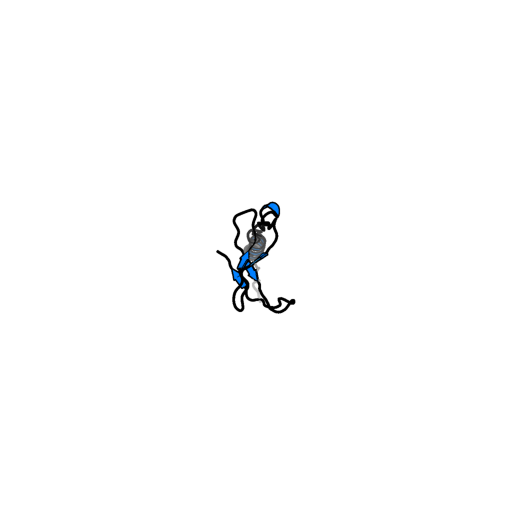A N 1
ATOM 680 C CA . ARG A 1 90 ? 1.879 0.093 15.262 1.00 96.00 90 ARG A CA 1
ATOM 681 C C . ARG A 1 90 ? 1.657 -1.336 14.777 1.00 96.00 90 ARG A C 1
ATOM 683 O O . ARG A 1 90 ? 2.621 -2.084 14.649 1.00 96.00 90 ARG A O 1
ATOM 690 N N . ASN A 1 91 ? 0.400 -1.719 14.569 1.00 95.75 91 ASN A N 1
ATOM 691 C CA . ASN A 1 91 ? 0.026 -3.045 14.085 1.00 95.75 91 ASN A CA 1
ATOM 692 C C . ASN A 1 91 ? -1.304 -2.985 13.310 1.00 95.75 91 ASN A C 1
ATOM 694 O O . ASN A 1 91 ? -2.309 -3.533 13.773 1.00 95.75 91 ASN A O 1
ATOM 698 N N . PRO A 1 92 ? -1.340 -2.267 12.174 1.00 97.12 92 PRO A N 1
ATOM 699 C CA . PRO A 1 92 ? -2.564 -2.050 11.431 1.00 97.12 92 PRO A CA 1
ATOM 700 C C . PRO A 1 92 ? -2.986 -3.349 10.735 1.00 97.12 92 PRO A C 1
ATOM 702 O O . PRO A 1 92 ? -2.153 -4.034 10.128 1.00 97.12 92 PRO A O 1
ATOM 705 N N . PRO A 1 93 ? -4.277 -3.699 10.770 1.00 95.88 93 PRO A N 1
ATOM 706 C CA . PRO A 1 93 ? -4.845 -4.622 9.805 1.00 95.88 93 PRO A CA 1
ATOM 707 C C . PRO A 1 93 ? -4.513 -4.214 8.363 1.00 95.88 93 PRO A C 1
ATOM 709 O O . PRO A 1 93 ? -4.478 -3.029 8.022 1.00 95.88 93 PRO A O 1
ATOM 712 N N . ARG A 1 94 ? -4.304 -5.221 7.511 1.00 96.56 94 ARG A N 1
ATOM 713 C CA . ARG A 1 94 ? -3.949 -5.054 6.100 1.00 96.56 94 ARG A CA 1
ATOM 714 C C . ARG A 1 94 ? -4.979 -5.712 5.194 1.00 96.56 94 ARG A C 1
ATOM 716 O O . ARG A 1 94 ? -5.254 -6.902 5.331 1.00 96.56 94 ARG A O 1
ATOM 723 N N . ALA A 1 95 ? -5.459 -4.964 4.208 1.00 95.00 95 ALA A N 1
ATOM 724 C CA . ALA A 1 95 ? -6.252 -5.462 3.092 1.00 95.00 95 ALA A CA 1
ATOM 725 C C . ALA A 1 95 ? -5.439 -5.412 1.787 1.00 95.00 95 ALA A C 1
ATOM 727 O O . ALA A 1 95 ? -4.634 -4.505 1.572 1.00 95.00 95 ALA A O 1
ATOM 728 N N . ILE A 1 96 ? -5.647 -6.387 0.901 1.00 95.31 96 ILE A N 1
ATOM 729 C CA . ILE A 1 96 ? -4.965 -6.472 -0.397 1.00 95.31 96 ILE A CA 1
ATOM 730 C C . ILE A 1 96 ? -6.026 -6.423 -1.497 1.00 95.31 96 ILE A C 1
ATOM 732 O O . ILE A 1 96 ? -6.914 -7.272 -1.539 1.00 95.31 96 ILE A O 1
ATOM 736 N N . GLY A 1 97 ? -5.927 -5.421 -2.370 1.00 82.75 97 GLY A N 1
ATOM 737 C CA . GLY A 1 97 ? -6.728 -5.306 -3.583 1.00 82.75 97 GLY A CA 1
ATOM 738 C C . GLY A 1 97 ? -6.262 -6.286 -4.661 1.00 82.75 97 GLY A C 1
ATOM 739 O O . GLY A 1 97 ? -5.073 -6.617 -4.737 1.00 82.75 97 GLY A O 1
ATOM 740 N N . LEU A 1 98 ? -7.216 -6.751 -5.470 1.00 71.31 98 LEU A N 1
ATOM 741 C CA . LEU A 1 98 ? -6.980 -7.652 -6.601 1.00 71.31 98 LEU A CA 1
ATOM 742 C C . LEU A 1 98 ? -6.350 -6.925 -7.794 1.00 71.31 98 LEU A C 1
ATOM 744 O O . LEU A 1 98 ? -6.726 -5.757 -8.037 1.00 71.31 98 LEU A O 1
#

Radius of gyration: 35.73 Å; chains: 1; bounding box: 96×69×39 Å

Organism: NCBI:txid118168

Sequence (98 aa):
MARKNQLINRRRFLVTSALTSSGLITANLLSKSGLAQSTAPGMITSDKMRPQTPYGVASRDVSRDQAIIGSKSDRVSRMIVDYDTSESFRNPPRAIGL

InterPro domains:
  IPR006311 Twin-arginine translocation pathway, signal sequence [PS51318] (1-36)

Foldseek 3Di:
DDDDDDDDDPVVVVVVVVVVVVVVVVVVVVVPPCPVPPPPPPPDDDPVRDKDQPPDKDWDPDDDPDIDIDTDTPDDDKDKDFDDPDPVSPDTDIDIHD

pLDDT: mean 78.53, std 18.14, range [41.09, 97.12]